Protein AF-A0A434CI08-F1 (afdb_monomer_lite)

pLDDT: mean 95.18, std 3.18, range [84.38, 98.5]

Secondary structure (DSSP, 8-state):
-BTTB-B--EEEEEEE-SSSTT-EEEEEEETTTTEEEEEEE-TTSPEEEEEEE------BGGG--HHHHHHHHT-

Radius of gyration: 14.07 Å; chains: 1; bounding box: 35×21×36 Å

Foldseek 3Di:
DPPPFDWDQKDKDWDDDPVDPQFIKIWIDGQQQQWTKMWTGDPVRDIDIDIQHDHRDTGGPVRDDCVVVCVSNPD

Sequence (75 aa):
YRNDAFIVAGFAYDYHDYLEDNVASDCDYNVLTGKGKSSKMQPDGTTKQKTVAVEGKVIAFSEWSPGIGFSACGE

Structure (mmCIF, N/CA/C/O backbone):
data_AF-A0A434CI08-F1
#
_entry.id   AF-A0A434CI08-F1
#
loop_
_atom_site.group_PDB
_atom_site.id
_atom_site.type_symbol
_atom_site.label_atom_id
_atom_si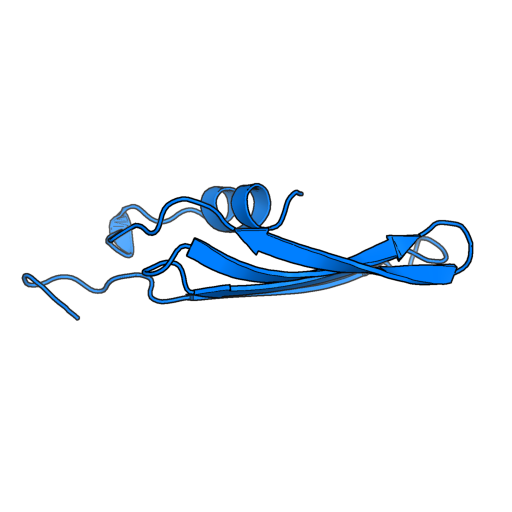te.label_alt_id
_atom_site.label_comp_id
_atom_site.label_asym_id
_atom_site.label_entity_id
_atom_site.label_seq_id
_atom_site.pdbx_PDB_ins_code
_atom_site.Cartn_x
_atom_site.Cartn_y
_atom_site.Cartn_z
_atom_site.occupancy
_atom_site.B_iso_or_equiv
_atom_site.auth_seq_id
_atom_site.auth_comp_id
_atom_site.auth_asym_id
_atom_site.auth_atom_id
_atom_site.pdbx_PDB_model_num
ATOM 1 N N . TYR A 1 1 ? -9.238 -7.723 14.014 1.00 90.31 1 TYR A N 1
ATOM 2 C CA . TYR A 1 1 ? -10.691 -7.840 14.222 1.00 90.31 1 TYR A CA 1
ATOM 3 C C . TYR A 1 1 ? -11.150 -6.677 15.092 1.00 90.31 1 TYR A C 1
ATOM 5 O O . TYR A 1 1 ? -10.507 -6.438 16.110 1.00 90.31 1 TYR A O 1
ATOM 13 N N . ARG A 1 2 ? -12.150 -5.899 14.666 1.00 91.88 2 ARG A N 1
ATOM 14 C CA . ARG A 1 2 ? -12.763 -4.780 15.418 1.00 91.88 2 ARG A CA 1
ATOM 15 C C . ARG A 1 2 ? -14.229 -4.681 15.001 1.00 91.88 2 ARG A C 1
ATOM 17 O O . ARG A 1 2 ? -14.512 -4.911 13.832 1.00 91.88 2 ARG A O 1
ATOM 24 N N . ASN A 1 3 ? -15.111 -4.304 15.928 1.00 88.75 3 ASN A N 1
ATOM 25 C CA . ASN A 1 3 ? -16.545 -4.097 15.670 1.00 88.75 3 ASN A CA 1
ATOM 26 C C . ASN A 1 3 ? -17.189 -5.270 14.915 1.00 88.75 3 ASN A C 1
ATOM 28 O O . ASN A 1 3 ? -17.829 -5.081 13.888 1.00 88.75 3 ASN A O 1
ATOM 32 N N . ASP A 1 4 ? -16.919 -6.484 15.387 1.00 94.88 4 ASP A N 1
ATOM 33 C CA . ASP A 1 4 ? -17.417 -7.728 14.801 1.00 94.88 4 ASP A CA 1
ATOM 34 C C . ASP A 1 4 ? -17.045 -7.991 13.328 1.00 94.88 4 ASP A C 1
ATOM 36 O O . ASP A 1 4 ? -17.672 -8.799 12.646 1.00 94.88 4 ASP A O 1
ATOM 40 N N . ALA A 1 5 ? -15.973 -7.354 12.843 1.00 96.94 5 ALA A N 1
ATOM 41 C CA . ALA A 1 5 ? -15.463 -7.538 11.491 1.00 96.94 5 ALA A CA 1
ATOM 42 C C . ALA A 1 5 ? -13.942 -7.765 11.444 1.00 96.94 5 ALA A C 1
ATOM 44 O O . ALA A 1 5 ? -13.145 -7.221 12.227 1.00 96.94 5 ALA A O 1
ATOM 45 N N . PHE A 1 6 ? -13.506 -8.546 10.451 1.00 97.75 6 PHE A N 1
ATOM 46 C CA . PHE A 1 6 ? -12.114 -8.532 10.007 1.00 97.75 6 PHE A CA 1
ATOM 47 C C . PHE A 1 6 ? -11.855 -7.234 9.251 1.00 97.75 6 PHE A C 1
ATOM 49 O O . PHE A 1 6 ? -12.624 -6.868 8.370 1.00 97.75 6 PHE A O 1
ATOM 56 N N . ILE A 1 7 ? -10.767 -6.550 9.594 1.00 97.56 7 ILE A N 1
ATOM 57 C CA . ILE A 1 7 ? -10.337 -5.328 8.917 1.00 97.56 7 ILE A CA 1
ATOM 58 C C . ILE A 1 7 ? -9.004 -5.557 8.226 1.00 97.56 7 ILE A C 1
ATOM 60 O O . ILE A 1 7 ? -8.169 -6.321 8.718 1.00 97.56 7 ILE A O 1
ATOM 64 N N . VAL A 1 8 ? -8.795 -4.845 7.126 1.00 97.75 8 VAL A N 1
ATOM 65 C CA . VAL A 1 8 ? -7.515 -4.835 6.419 1.00 97.75 8 VAL A CA 1
ATOM 66 C C . VAL A 1 8 ? -6.564 -3.893 7.147 1.00 97.75 8 VAL A C 1
ATOM 68 O O . VAL A 1 8 ? -6.800 -2.690 7.224 1.00 97.75 8 VAL A O 1
ATOM 71 N N . ALA A 1 9 ? -5.510 -4.453 7.741 1.00 97.50 9 ALA A N 1
ATOM 72 C CA . ALA A 1 9 ? -4.536 -3.684 8.517 1.00 97.50 9 ALA A CA 1
ATOM 73 C C . ALA A 1 9 ? -3.349 -3.193 7.673 1.00 97.50 9 ALA A C 1
ATOM 75 O O . ALA A 1 9 ? -2.741 -2.169 7.990 1.00 97.50 9 ALA A O 1
ATOM 76 N N . GLY A 1 10 ? -3.041 -3.906 6.594 1.00 97.56 10 GLY A N 1
ATOM 77 C CA . GLY A 1 10 ? -1.942 -3.611 5.691 1.00 97.56 10 GLY A CA 1
ATOM 78 C C . GLY A 1 10 ? -2.169 -4.264 4.337 1.00 97.56 10 GLY A C 1
ATOM 79 O O . GLY A 1 10 ? -2.980 -5.185 4.213 1.00 97.56 10 GLY A O 1
ATOM 80 N N . PHE A 1 11 ? -1.464 -3.754 3.342 1.00 97.69 11 PHE A N 1
ATOM 81 C CA . PHE A 1 11 ? -1.445 -4.283 1.991 1.00 97.69 11 PHE A CA 1
ATOM 82 C C . PHE A 1 11 ? -0.008 -4.261 1.497 1.00 97.69 11 PHE A C 1
ATOM 84 O O . PHE A 1 11 ? 0.675 -3.244 1.630 1.00 97.69 11 PHE A O 1
ATOM 91 N N . ALA A 1 12 ? 0.422 -5.386 0.938 1.00 97.69 12 ALA A N 1
ATOM 92 C CA . ALA A 1 12 ? 1.730 -5.509 0.337 1.00 97.69 12 ALA A CA 1
ATOM 93 C C . ALA A 1 12 ? 1.651 -6.313 -0.959 1.00 97.69 12 ALA A C 1
ATOM 95 O O . ALA A 1 12 ? 0.840 -7.237 -1.074 1.00 97.69 12 ALA A O 1
ATOM 96 N N . TYR A 1 13 ? 2.499 -5.955 -1.915 1.00 96.12 13 TYR A N 1
ATOM 97 C CA . TYR A 1 13 ? 2.752 -6.734 -3.118 1.00 96.12 13 TYR A CA 1
ATOM 98 C C . TYR A 1 13 ? 4.216 -6.599 -3.524 1.00 96.12 13 TYR A C 1
ATOM 100 O O . TYR A 1 13 ? 4.900 -5.649 -3.149 1.00 96.12 13 TYR A O 1
ATOM 108 N N . ASP A 1 14 ? 4.643 -7.551 -4.336 1.00 96.19 14 ASP A N 1
ATOM 109 C CA . ASP A 1 14 ? 5.880 -7.531 -5.099 1.00 96.19 14 ASP A CA 1
ATOM 110 C C . ASP A 1 14 ? 5.563 -8.183 -6.449 1.00 96.19 14 ASP A C 1
ATOM 112 O O . ASP A 1 14 ? 4.811 -9.165 -6.503 1.00 96.19 14 ASP A O 1
ATOM 116 N N . TYR A 1 15 ? 6.066 -7.607 -7.535 1.00 94.25 15 TYR A N 1
ATOM 117 C CA . TYR A 1 15 ? 5.995 -8.218 -8.850 1.00 94.25 15 TYR A CA 1
ATOM 118 C C . TYR A 1 15 ? 7.270 -7.982 -9.653 1.00 94.25 15 TYR A C 1
ATOM 120 O O . TYR A 1 15 ? 7.946 -6.957 -9.544 1.00 94.25 15 TYR A O 1
ATOM 128 N N . HIS A 1 16 ? 7.518 -8.927 -10.554 1.00 94.38 16 HIS A N 1
ATOM 129 C CA . HIS A 1 16 ? 8.524 -8.832 -11.595 1.00 94.38 16 HIS A CA 1
ATOM 130 C C . HIS A 1 16 ? 7.918 -9.329 -12.907 1.00 94.38 16 HIS A C 1
ATOM 132 O O . HIS A 1 16 ? 7.350 -10.425 -12.938 1.00 94.38 16 HIS A O 1
ATOM 138 N N . ASP A 1 17 ? 8.016 -8.530 -13.967 1.00 92.00 17 ASP A N 1
ATOM 139 C CA . ASP A 1 17 ? 7.632 -8.976 -15.304 1.00 92.00 17 ASP A CA 1
ATOM 140 C C . ASP A 1 17 ? 8.855 -9.583 -15.995 1.00 92.00 17 ASP A C 1
ATOM 142 O O . ASP A 1 17 ? 9.812 -8.890 -16.314 1.00 92.00 17 ASP A O 1
ATOM 146 N N . TYR A 1 18 ? 8.838 -10.899 -16.205 1.00 90.06 18 TYR A N 1
ATOM 147 C CA . TYR A 1 18 ? 9.939 -11.610 -16.861 1.00 90.06 18 TYR A CA 1
ATOM 148 C C . TYR A 1 18 ? 9.923 -11.483 -18.393 1.00 90.06 18 TYR A C 1
ATOM 150 O O . TYR A 1 18 ? 10.839 -11.984 -19.047 1.00 90.06 18 TYR A O 1
ATOM 158 N N . LEU A 1 19 ? 8.877 -10.885 -18.975 1.00 94.94 19 LEU A N 1
ATOM 159 C CA . LEU A 1 19 ? 8.770 -10.631 -20.413 1.00 94.94 19 LEU A CA 1
ATOM 160 C C . LEU A 1 19 ? 9.232 -9.219 -20.796 1.00 94.94 19 LEU A C 1
ATOM 162 O O . LEU A 1 19 ? 9.494 -8.981 -21.976 1.00 94.94 19 LEU A O 1
ATOM 166 N N . GLU A 1 20 ? 9.352 -8.309 -19.827 1.00 8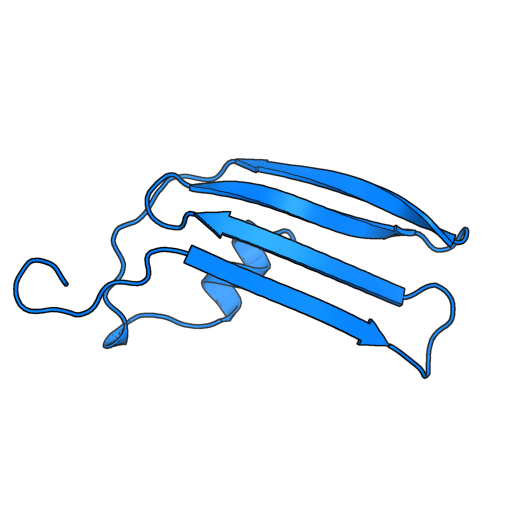8.44 20 GLU A N 1
ATOM 167 C CA . GLU A 1 20 ? 9.791 -6.930 -20.037 1.00 88.44 20 GLU A CA 1
ATOM 168 C C . GLU A 1 20 ? 11.057 -6.613 -19.232 1.00 88.44 20 GLU A C 1
ATOM 170 O O . GLU A 1 20 ? 11.129 -6.812 -18.019 1.00 88.44 20 GLU A O 1
ATOM 175 N N . ASP A 1 21 ? 12.066 -6.062 -19.906 1.00 86.31 21 ASP A N 1
ATOM 176 C CA . ASP A 1 21 ? 13.293 -5.637 -19.238 1.00 86.31 21 ASP A CA 1
ATOM 177 C C . ASP A 1 21 ? 13.012 -4.491 -18.259 1.00 86.31 21 ASP A C 1
ATOM 179 O O . ASP A 1 21 ? 12.324 -3.521 -18.579 1.00 86.31 21 ASP A O 1
ATOM 183 N N . ASN A 1 22 ? 13.633 -4.554 -17.081 1.00 85.38 22 ASN A N 1
ATOM 184 C CA . ASN A 1 22 ? 13.585 -3.497 -16.069 1.00 85.38 22 ASN A CA 1
ATOM 185 C C . ASN A 1 22 ? 12.174 -3.187 -15.526 1.00 85.38 22 ASN A C 1
ATOM 187 O O . ASN A 1 22 ? 11.911 -2.069 -15.077 1.00 85.38 22 ASN A O 1
ATOM 191 N N . VAL A 1 23 ? 11.287 -4.188 -15.474 1.00 91.31 23 VAL A N 1
ATOM 192 C CA . VAL A 1 23 ? 9.931 -4.037 -14.924 1.00 91.31 23 VAL A CA 1
ATOM 193 C C . VAL A 1 23 ? 9.755 -4.823 -13.620 1.00 91.31 23 VAL A C 1
ATOM 195 O O . VAL A 1 23 ? 9.545 -6.032 -13.595 1.00 91.31 23 VAL A O 1
ATOM 198 N N . ALA A 1 24 ? 9.829 -4.101 -12.499 1.00 93.94 24 ALA A N 1
ATOM 199 C CA . ALA A 1 24 ? 9.521 -4.608 -11.162 1.00 93.94 24 ALA A CA 1
ATOM 200 C C . ALA A 1 24 ? 8.946 -3.495 -10.282 1.00 93.94 24 ALA A C 1
ATOM 202 O O . ALA A 1 24 ? 9.303 -2.324 -10.453 1.00 93.94 24 ALA A O 1
ATOM 203 N N . SER A 1 25 ? 8.083 -3.851 -9.337 1.00 95.31 25 SER A N 1
ATOM 204 C CA . SER A 1 25 ? 7.553 -2.912 -8.347 1.00 95.31 25 SER A CA 1
ATOM 205 C C . SER A 1 25 ? 7.175 -3.654 -7.075 1.00 95.31 25 SER A C 1
ATOM 207 O O . SER A 1 25 ? 6.674 -4.777 -7.128 1.00 95.31 25 SER A O 1
ATOM 209 N N . ASP A 1 26 ? 7.350 -2.993 -5.942 1.00 97.31 26 ASP A N 1
ATOM 210 C CA . ASP A 1 26 ? 6.903 -3.471 -4.644 1.00 97.31 26 ASP A CA 1
ATOM 211 C C . ASP A 1 26 ? 6.220 -2.352 -3.864 1.00 97.31 26 ASP A C 1
ATOM 213 O O . ASP A 1 26 ? 6.447 -1.157 -4.078 1.00 97.31 26 ASP A O 1
ATOM 217 N N . CYS A 1 27 ? 5.360 -2.747 -2.938 1.00 98.00 27 CYS A N 1
ATOM 218 C CA . CYS A 1 27 ? 4.770 -1.840 -1.977 1.00 98.00 27 CYS A CA 1
ATOM 219 C C . CYS A 1 27 ? 4.457 -2.580 -0.689 1.00 98.00 27 CYS A C 1
ATOM 221 O O . CYS A 1 27 ? 3.976 -3.708 -0.717 1.00 98.00 27 CYS A O 1
ATOM 223 N N . ASP A 1 28 ? 4.644 -1.897 0.432 1.00 98.25 28 ASP A N 1
ATOM 224 C CA . ASP A 1 28 ? 4.107 -2.273 1.731 1.00 98.25 28 ASP A CA 1
ATOM 225 C C . ASP A 1 28 ? 3.580 -1.004 2.392 1.00 98.25 28 ASP A C 1
ATOM 227 O O . ASP A 1 28 ? 4.324 -0.042 2.637 1.00 98.25 28 ASP A O 1
ATOM 231 N N . TYR A 1 29 ? 2.278 -0.975 2.668 1.00 98.19 29 TYR A N 1
ATOM 232 C CA . TYR A 1 29 ? 1.709 0.101 3.455 1.00 98.19 29 TYR A CA 1
ATOM 233 C C . TYR A 1 29 ? 0.692 -0.375 4.483 1.00 98.19 29 TYR A C 1
ATOM 235 O O . TYR A 1 29 ? -0.093 -1.310 4.306 1.00 98.19 29 TYR A O 1
ATOM 243 N N . ASN A 1 30 ? 0.678 0.356 5.589 1.00 98.44 30 ASN A N 1
ATOM 244 C CA . ASN A 1 30 ? -0.262 0.174 6.668 1.00 98.44 30 ASN A CA 1
ATOM 245 C C . ASN A 1 30 ? -1.558 0.926 6.337 1.00 98.44 30 ASN A C 1
ATOM 247 O O . ASN A 1 30 ? -1.601 2.157 6.363 1.00 98.44 30 ASN A O 1
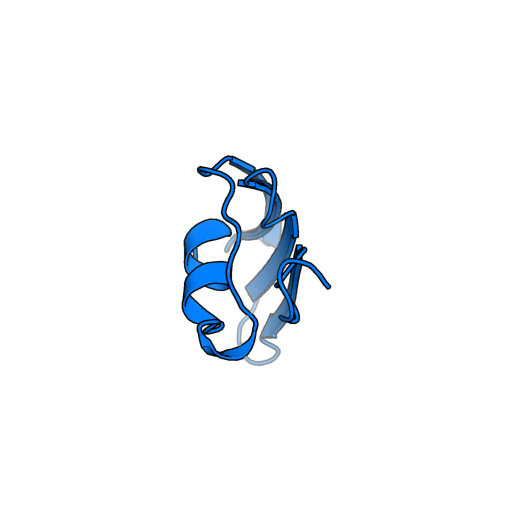ATOM 251 N N . VAL A 1 31 ? -2.627 0.178 6.070 1.00 97.94 31 VAL A N 1
ATOM 252 C CA . VAL A 1 31 ? -3.937 0.713 5.665 1.00 97.94 31 VAL A CA 1
ATOM 253 C C . VAL A 1 31 ? -4.546 1.600 6.751 1.00 97.94 31 VAL A C 1
ATOM 255 O O . VAL A 1 31 ? -5.142 2.627 6.439 1.00 97.94 31 VAL A O 1
ATOM 258 N N . LEU A 1 32 ? -4.330 1.267 8.028 1.00 97.38 32 LEU A N 1
ATOM 259 C CA . LEU A 1 32 ? -4.902 2.004 9.160 1.00 97.38 32 LEU A CA 1
ATOM 260 C C . LEU A 1 32 ? -4.276 3.389 9.354 1.00 97.38 32 LEU A C 1
ATOM 262 O O . LEU A 1 32 ? -4.935 4.296 9.853 1.00 97.38 32 LEU A O 1
ATOM 266 N N . THR A 1 33 ? -3.003 3.551 8.993 1.00 98.25 33 THR A N 1
ATOM 267 C CA . THR A 1 33 ? -2.264 4.818 9.143 1.00 98.25 33 THR A CA 1
ATOM 268 C C . THR A 1 33 ? -2.052 5.551 7.823 1.00 98.25 33 THR A C 1
ATOM 270 O O . THR A 1 33 ? -1.690 6.725 7.845 1.00 98.25 33 THR A O 1
ATOM 273 N N . GLY A 1 34 ? -2.242 4.862 6.695 1.00 97.94 34 GLY A N 1
ATOM 274 C CA . GLY A 1 34 ? -1.975 5.369 5.351 1.00 97.94 34 GLY A CA 1
ATOM 275 C C . GLY A 1 34 ? -0.487 5.553 5.037 1.00 97.94 34 GLY A C 1
ATOM 276 O O . GLY A 1 34 ? -0.148 6.214 4.058 1.00 97.94 34 GLY A O 1
ATOM 277 N N . LYS A 1 35 ? 0.410 5.000 5.864 1.00 98.50 35 LYS A N 1
ATOM 278 C CA . LYS A 1 35 ? 1.863 5.156 5.729 1.00 98.50 35 LYS A CA 1
ATOM 279 C C . LYS A 1 35 ? 2.513 3.873 5.242 1.00 98.50 35 LYS A C 1
ATOM 281 O O . LYS A 1 35 ? 2.173 2.790 5.712 1.00 98.50 35 LYS A O 1
ATOM 286 N N . GLY A 1 36 ? 3.496 4.008 4.364 1.00 97.88 36 GLY A N 1
ATOM 287 C CA . GLY A 1 36 ? 4.243 2.874 3.836 1.00 97.88 36 GLY A CA 1
ATOM 288 C C . GLY A 1 36 ? 5.386 3.288 2.930 1.00 97.88 36 GLY A C 1
ATOM 289 O O . GLY A 1 36 ? 5.790 4.456 2.894 1.00 97.88 36 GLY A O 1
ATOM 290 N N . LYS A 1 37 ? 5.896 2.317 2.185 1.00 97.94 37 LYS A N 1
ATOM 291 C CA . LYS A 1 37 ? 6.925 2.502 1.167 1.00 97.94 37 LYS A CA 1
ATOM 292 C C . LYS A 1 37 ? 6.531 1.725 -0.078 1.00 97.94 37 LYS A C 1
ATOM 294 O O . LYS A 1 37 ? 5.904 0.678 0.024 1.00 97.94 37 LYS A O 1
ATOM 299 N N . SER A 1 38 ? 6.90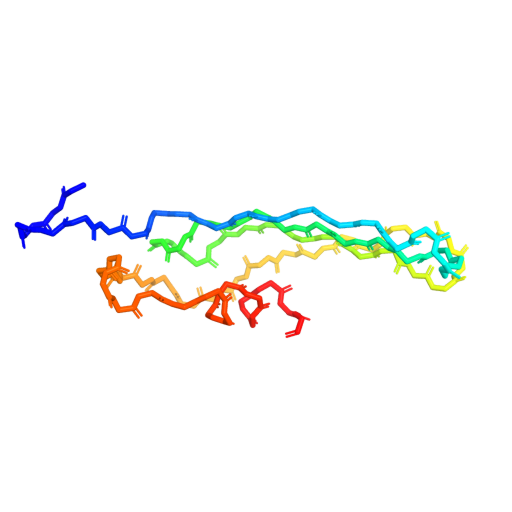8 2.251 -1.229 1.00 96.94 38 SER A N 1
ATOM 300 C CA . SER A 1 38 ? 6.867 1.526 -2.488 1.00 96.94 38 SER A CA 1
ATOM 301 C C . SER A 1 38 ? 8.151 1.753 -3.256 1.00 96.94 38 SER A C 1
ATOM 303 O O . SER A 1 38 ? 8.853 2.749 -3.048 1.00 96.94 38 SER A O 1
ATOM 305 N N . SER A 1 39 ? 8.461 0.835 -4.152 1.00 96.12 39 SER A N 1
ATOM 306 C CA . SER A 1 39 ? 9.554 0.996 -5.082 1.00 96.12 39 SER A CA 1
ATOM 307 C C . SER A 1 39 ? 9.145 0.543 -6.466 1.00 96.12 39 SER A C 1
ATOM 309 O O . SER A 1 39 ? 8.323 -0.349 -6.607 1.00 96.12 39 SER A O 1
ATOM 311 N N . LYS A 1 40 ? 9.690 1.195 -7.491 1.00 95.00 40 LYS A N 1
ATOM 312 C CA . LYS A 1 40 ? 9.451 0.832 -8.885 1.00 95.00 40 LYS A CA 1
ATOM 313 C C . LYS A 1 40 ? 10.741 0.942 -9.671 1.00 95.00 40 LYS A C 1
ATOM 315 O O . LYS A 1 40 ? 11.400 1.992 -9.654 1.00 95.00 40 LYS A O 1
ATOM 320 N N . MET A 1 41 ? 11.099 -0.133 -10.358 1.00 95.38 41 MET A N 1
ATOM 321 C CA . MET A 1 41 ? 12.212 -0.126 -11.293 1.00 95.38 41 MET A CA 1
ATOM 322 C C . MET A 1 41 ? 11.887 0.816 -12.458 1.00 95.38 41 MET A C 1
ATOM 324 O O . MET A 1 41 ? 10.755 0.894 -12.935 1.00 95.38 41 MET A O 1
ATOM 328 N N . GLN A 1 42 ? 12.863 1.635 -12.818 1.00 93.25 42 GLN A N 1
ATOM 329 C CA . GLN A 1 42 ? 12.790 2.594 -13.907 1.00 93.25 42 GLN A CA 1
ATOM 330 C C . GLN A 1 42 ? 13.336 1.948 -15.190 1.00 93.25 42 GLN A C 1
ATOM 332 O O . GLN A 1 42 ? 14.102 0.988 -15.105 1.00 93.25 42 GLN A O 1
ATOM 337 N N . PRO A 1 43 ? 13.021 2.493 -16.380 1.00 90.75 43 PRO A N 1
ATOM 338 C CA . PRO A 1 43 ? 13.500 1.937 -17.649 1.00 90.75 43 PRO A CA 1
ATOM 339 C C . PRO A 1 43 ? 15.029 1.812 -17.765 1.00 90.75 43 PRO A C 1
ATOM 341 O O . PRO A 1 43 ? 15.522 0.993 -18.535 1.00 90.75 43 PRO A O 1
ATOM 344 N N . ASP A 1 44 ? 15.783 2.607 -16.998 1.00 92.62 44 ASP A N 1
ATOM 345 C CA . ASP A 1 44 ? 17.250 2.576 -16.935 1.00 92.62 44 ASP A CA 1
ATOM 346 C C . ASP A 1 44 ? 17.821 1.500 -15.986 1.00 92.62 44 ASP A C 1
ATOM 348 O O . ASP A 1 44 ? 19.034 1.435 -15.787 1.00 92.62 44 ASP A O 1
ATOM 352 N N . GLY A 1 45 ? 16.962 0.663 -15.394 1.00 91.50 45 GLY A N 1
ATOM 353 C CA . GLY A 1 45 ? 17.332 -0.391 -14.449 1.00 91.50 45 GLY A CA 1
ATOM 354 C C . GLY A 1 45 ? 17.552 0.094 -13.013 1.00 91.50 45 GLY A C 1
ATOM 355 O O . GLY A 1 45 ? 17.852 -0.713 -12.135 1.00 91.50 45 GLY A O 1
ATOM 356 N N . THR A 1 46 ? 17.402 1.392 -12.728 1.00 95.31 46 THR A N 1
ATOM 357 C CA . THR A 1 46 ? 17.479 1.905 -11.353 1.00 95.31 46 THR A CA 1
ATOM 358 C C . THR A 1 46 ? 16.156 1.718 -10.614 1.00 95.31 46 THR A C 1
ATOM 360 O O . THR A 1 46 ? 15.076 1.820 -11.190 1.00 95.31 46 THR A O 1
ATOM 363 N N . THR A 1 47 ? 16.205 1.478 -9.304 1.00 95.56 47 THR A N 1
ATOM 364 C CA . THR A 1 47 ? 14.995 1.390 -8.474 1.00 95.56 47 THR A CA 1
ATOM 365 C C . THR A 1 47 ? 14.692 2.733 -7.826 1.00 95.56 47 THR A C 1
ATOM 367 O O . THR A 1 47 ? 15.468 3.237 -7.010 1.00 95.56 47 THR A O 1
ATOM 370 N N . LYS A 1 48 ? 13.519 3.296 -8.124 1.00 95.44 48 LYS A N 1
ATOM 371 C CA . LYS A 1 48 ? 13.026 4.502 -7.457 1.00 95.44 48 LYS A CA 1
ATOM 372 C C . LYS A 1 48 ? 12.174 4.126 -6.255 1.00 95.44 48 LYS A C 1
ATOM 374 O O . LYS A 1 48 ? 11.142 3.485 -6.401 1.00 95.44 48 LYS A O 1
ATOM 379 N N . GLN A 1 49 ? 12.581 4.593 -5.082 1.00 96.19 49 GLN A N 1
ATOM 380 C CA . GLN A 1 49 ? 11.837 4.447 -3.831 1.00 96.19 49 GLN A CA 1
ATOM 381 C C . GLN A 1 49 ? 10.871 5.626 -3.638 1.00 96.19 49 GLN A C 1
ATOM 383 O O . GLN A 1 49 ? 11.185 6.768 -3.991 1.00 96.19 49 GLN A O 1
ATOM 388 N N . LYS A 1 50 ? 9.707 5.374 -3.041 1.00 95.56 50 LYS A N 1
ATOM 389 C CA . LYS A 1 50 ? 8.682 6.373 -2.732 1.00 95.56 50 LYS A CA 1
ATOM 390 C C . LYS A 1 50 ? 8.068 6.098 -1.360 1.00 95.56 50 LYS A C 1
ATOM 392 O O . LYS A 1 50 ? 7.857 4.959 -0.960 1.00 95.56 50 LYS A O 1
ATOM 397 N N . THR A 1 51 ? 7.747 7.166 -0.638 1.00 97.56 51 THR A N 1
ATOM 398 C CA . THR A 1 51 ? 6.927 7.079 0.574 1.00 97.56 51 THR A CA 1
ATOM 399 C C . THR A 1 51 ? 5.453 7.031 0.187 1.00 97.56 51 THR A C 1
ATOM 401 O O . THR A 1 51 ? 4.970 7.922 -0.517 1.00 97.56 51 THR A O 1
ATOM 404 N N . VAL A 1 52 ? 4.726 6.035 0.690 1.00 97.56 52 VAL A N 1
ATOM 405 C CA . VAL A 1 52 ? 3.260 6.023 0.655 1.00 97.56 52 VAL A CA 1
ATOM 406 C C . VAL A 1 52 ? 2.759 6.866 1.824 1.00 97.56 52 VAL A C 1
ATOM 408 O O . VAL A 1 52 ? 3.113 6.614 2.977 1.00 97.56 52 VAL A O 1
ATOM 411 N N . ALA A 1 53 ? 1.973 7.894 1.516 1.00 97.50 53 ALA A N 1
ATOM 412 C CA . ALA A 1 53 ? 1.377 8.803 2.488 1.00 97.50 53 ALA A CA 1
ATOM 413 C C . ALA A 1 53 ? -0.023 9.205 2.006 1.00 97.50 53 ALA A C 1
ATOM 415 O O . ALA A 1 53 ? -0.198 10.205 1.313 1.00 97.50 53 ALA A O 1
ATOM 416 N N . VAL A 1 54 ? -1.008 8.384 2.357 1.00 96.81 54 VAL A N 1
ATOM 417 C CA . VAL A 1 54 ? -2.437 8.606 2.098 1.00 96.81 54 VAL A CA 1
ATOM 418 C C . VAL A 1 54 ? -3.190 8.748 3.421 1.00 96.81 54 VAL A C 1
ATOM 420 O O . VAL A 1 54 ? -2.622 8.572 4.498 1.00 96.81 54 VAL A O 1
ATOM 423 N N . GLU A 1 55 ? -4.479 9.069 3.363 1.00 97.75 55 GLU A N 1
ATOM 424 C CA . GLU A 1 55 ? -5.336 9.014 4.547 1.00 97.75 55 GLU A CA 1
ATOM 425 C C . GLU A 1 55 ? -5.495 7.562 5.031 1.00 97.75 55 GLU A C 1
ATOM 427 O O . GLU A 1 55 ? -5.792 6.662 4.240 1.00 97.75 55 GLU A O 1
ATOM 432 N N . GLY A 1 56 ? -5.293 7.333 6.331 1.00 97.31 56 GLY A N 1
ATOM 433 C CA . GLY A 1 56 ? -5.517 6.035 6.963 1.00 97.31 56 GLY A CA 1
ATOM 434 C C . GLY A 1 56 ? -7.001 5.682 7.031 1.00 97.31 56 GLY A C 1
ATOM 435 O O . GLY A 1 56 ? -7.841 6.535 7.306 1.00 97.31 56 GLY A O 1
ATOM 436 N N . LYS A 1 57 ? -7.334 4.412 6.790 1.00 95.75 57 LYS A N 1
ATOM 437 C CA . LYS A 1 57 ? -8.717 3.931 6.698 1.00 95.75 57 LYS A CA 1
ATOM 438 C C . LYS A 1 57 ? -8.930 2.688 7.549 1.00 95.75 57 LYS A C 1
ATOM 440 O O . LYS A 1 57 ? -8.049 1.846 7.683 1.00 95.75 57 LYS A O 1
ATOM 445 N N . VAL A 1 58 ? -10.140 2.539 8.079 1.00 96.31 58 VAL A N 1
ATOM 446 C CA . VAL A 1 58 ? -10.615 1.290 8.683 1.00 96.31 58 VAL A CA 1
ATOM 447 C C . VAL A 1 58 ? -11.597 0.668 7.700 1.00 96.31 58 VAL A C 1
ATOM 449 O O . VAL A 1 58 ? -12.710 1.159 7.565 1.00 96.31 58 VAL A O 1
ATOM 452 N N . ILE A 1 59 ? -11.164 -0.372 6.987 1.00 96.12 59 ILE A N 1
ATOM 453 C CA . ILE A 1 59 ? -11.951 -1.021 5.928 1.00 96.12 59 ILE A CA 1
ATOM 454 C C . ILE A 1 59 ? -12.217 -2.463 6.342 1.00 96.12 59 ILE A C 1
ATOM 456 O O . ILE A 1 59 ? -11.274 -3.189 6.681 1.00 96.12 59 ILE A O 1
ATOM 460 N N . ALA A 1 60 ? -13.484 -2.877 6.326 1.00 97.31 60 ALA A N 1
ATOM 461 C CA . ALA A 1 60 ? -13.850 -4.271 6.535 1.00 97.31 60 ALA A CA 1
ATOM 462 C C . ALA A 1 60 ? -13.340 -5.126 5.367 1.00 97.31 60 ALA A C 1
ATOM 464 O O . ALA A 1 60 ? -13.383 -4.710 4.214 1.00 97.31 60 ALA A O 1
ATOM 465 N N . PHE A 1 61 ? -12.883 -6.348 5.638 1.00 96.88 61 PHE A N 1
ATOM 466 C CA . PHE A 1 61 ? -12.378 -7.241 4.592 1.00 96.88 61 PHE A CA 1
ATOM 467 C C . PHE A 1 61 ? -13.438 -7.544 3.518 1.00 96.88 61 PHE A C 1
ATOM 469 O O . PHE A 1 61 ? -13.097 -7.681 2.350 1.00 96.88 61 PHE A O 1
ATOM 476 N N . SER A 1 62 ? -14.725 -7.561 3.884 1.00 97.00 62 SER A N 1
ATOM 477 C CA . SER A 1 62 ? -15.853 -7.707 2.951 1.00 97.00 62 SER A CA 1
ATOM 478 C C . SER A 1 62 ? -16.010 -6.550 1.959 1.00 97.00 62 SER A C 1
ATOM 480 O O . SER A 1 62 ? -16.659 -6.718 0.934 1.00 97.00 62 SER A O 1
ATOM 482 N N . GLU A 1 63 ? -15.443 -5.383 2.264 1.00 96.81 63 GLU A N 1
ATOM 483 C CA . GLU A 1 63 ? -15.495 -4.163 1.445 1.00 96.81 63 GLU A CA 1
ATOM 484 C C . GLU A 1 63 ? -14.153 -3.882 0.750 1.00 96.81 63 GLU A C 1
ATOM 486 O O . GLU A 1 63 ? -14.001 -2.896 0.026 1.00 96.81 63 GLU A O 1
ATOM 491 N N . TRP A 1 64 ? -13.150 -4.730 0.984 1.00 96.81 64 TRP A N 1
ATOM 492 C CA . TRP A 1 64 ? -11.825 -4.561 0.417 1.00 96.81 64 TRP A CA 1
ATOM 493 C C . TRP A 1 64 ? -11.785 -4.973 -1.055 1.00 96.81 64 TRP A C 1
ATOM 495 O O . TRP A 1 64 ? -12.298 -6.021 -1.444 1.00 96.81 64 TRP A O 1
ATOM 505 N N . SER A 1 65 ? -11.076 -4.186 -1.866 1.00 96.44 65 SER A N 1
ATOM 506 C CA . SER A 1 65 ? -10.639 -4.595 -3.200 1.00 96.44 65 SER A CA 1
ATOM 507 C C . SER A 1 65 ? -9.146 -4.301 -3.372 1.00 96.44 65 SER A C 1
ATOM 509 O O . SER A 1 65 ? -8.674 -3.275 -2.872 1.00 96.44 65 SER A O 1
ATOM 511 N N . PRO A 1 66 ? -8.389 -5.144 -4.103 1.00 93.81 66 PRO A N 1
ATOM 512 C CA . PRO A 1 66 ? -6.963 -4.907 -4.342 1.00 93.81 66 PRO A CA 1
ATOM 513 C C . PRO A 1 66 ? -6.663 -3.538 -4.966 1.00 93.81 66 PRO A C 1
ATOM 515 O O . PRO A 1 66 ? -5.629 -2.950 -4.666 1.00 93.81 66 PRO A O 1
ATOM 518 N N . GLY A 1 67 ? -7.587 -2.995 -5.770 1.00 96.19 67 GLY A N 1
ATOM 519 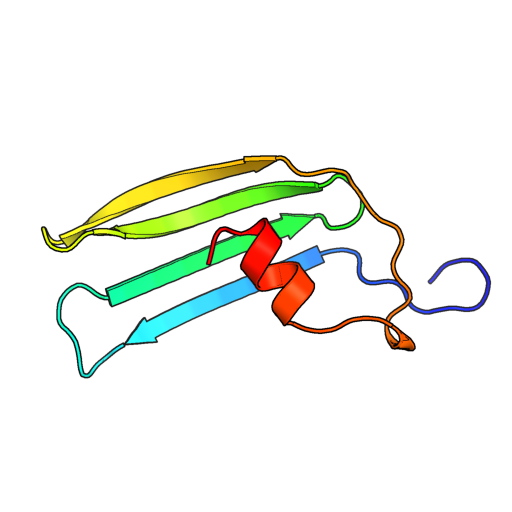C CA . GLY A 1 67 ? -7.451 -1.670 -6.381 1.00 96.19 67 GLY A CA 1
ATOM 520 C C . GLY A 1 67 ? -7.246 -0.542 -5.365 1.00 96.19 67 GLY A C 1
ATOM 521 O O . GLY A 1 67 ? -6.470 0.369 -5.626 1.00 96.19 67 GLY A O 1
ATOM 522 N N . ILE A 1 68 ? -7.848 -0.632 -4.171 1.00 95.75 68 ILE A N 1
ATOM 523 C CA . ILE A 1 68 ? -7.618 0.343 -3.089 1.00 95.75 68 ILE A CA 1
ATOM 524 C C . ILE A 1 68 ? -6.141 0.349 -2.677 1.00 95.75 68 ILE A C 1
ATOM 526 O O . ILE A 1 68 ? -5.567 1.416 -2.450 1.00 95.75 68 ILE A O 1
ATOM 530 N N . GLY A 1 69 ? -5.538 -0.839 -2.593 1.00 95.31 69 GLY A N 1
ATOM 531 C CA . GLY A 1 69 ? -4.133 -1.017 -2.257 1.00 95.31 69 GLY A CA 1
ATOM 532 C C . GLY A 1 69 ? -3.203 -0.486 -3.341 1.00 95.31 69 GLY A C 1
ATOM 533 O O . GLY A 1 69 ? -2.339 0.342 -3.057 1.00 95.31 69 GLY A O 1
ATOM 534 N N . PHE A 1 70 ? -3.430 -0.895 -4.590 1.00 95.50 70 PHE A N 1
ATOM 535 C CA . PHE A 1 70 ? -2.629 -0.456 -5.736 1.00 95.50 70 PHE A CA 1
ATOM 536 C C . PHE A 1 70 ? -2.652 1.066 -5.921 1.00 95.50 70 PHE A C 1
ATOM 538 O O . PHE A 1 70 ? -1.592 1.689 -6.003 1.00 95.50 70 PHE A O 1
ATOM 545 N N . SER A 1 71 ? -3.828 1.697 -5.848 1.00 95.12 71 SER A N 1
ATOM 546 C CA . SER A 1 71 ? -3.929 3.157 -5.961 1.00 95.12 71 SER A CA 1
ATOM 547 C C . SER A 1 71 ? -3.209 3.899 -4.827 1.00 95.12 71 SER A C 1
ATOM 549 O O . SER A 1 71 ? -2.634 4.960 -5.062 1.00 95.12 71 SER A O 1
ATOM 551 N N . ALA A 1 72 ? -3.196 3.363 -3.598 1.00 95.31 72 ALA A N 1
ATOM 552 C CA . ALA A 1 72 ? -2.431 3.955 -2.495 1.00 95.31 72 ALA A CA 1
ATOM 553 C C . ALA A 1 72 ? -0.911 3.853 -2.725 1.00 95.31 72 ALA A C 1
ATOM 555 O O . ALA A 1 72 ? -0.171 4.788 -2.412 1.00 95.31 72 ALA A O 1
ATOM 556 N N . CYS A 1 73 ? -0.459 2.746 -3.316 1.00 94.19 73 CYS A N 1
ATO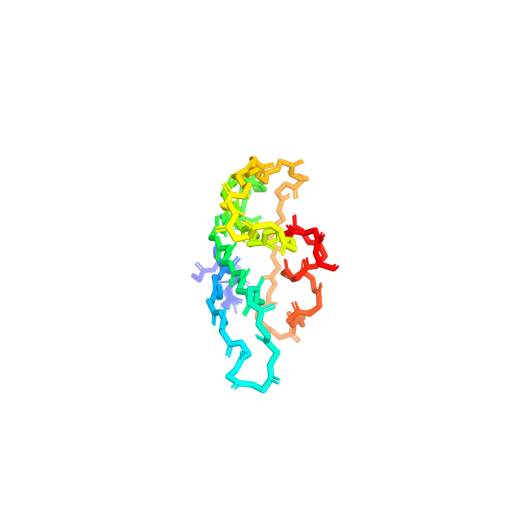M 557 C CA . CYS A 1 73 ? 0.934 2.514 -3.702 1.00 94.19 73 CYS A CA 1
ATOM 558 C C . CYS A 1 73 ? 1.378 3.338 -4.926 1.00 94.19 73 CYS A C 1
ATOM 560 O O . CYS A 1 73 ? 2.578 3.550 -5.123 1.00 94.19 73 CYS A O 1
ATOM 562 N N . GLY A 1 74 ? 0.423 3.902 -5.673 1.00 88.50 74 GLY A N 1
ATOM 563 C CA . GLY A 1 74 ? 0.665 4.767 -6.825 1.00 88.50 74 GLY A CA 1
ATOM 564 C C . GLY A 1 74 ? 0.801 4.022 -8.150 1.00 88.50 74 GLY A C 1
ATOM 565 O O . GLY A 1 74 ? 1.495 4.532 -9.031 1.00 88.50 74 GLY A O 1
ATOM 566 N N . GLU A 1 75 ? 0.172 2.850 -8.254 1.00 84.38 75 GLU A N 1
ATOM 567 C CA . GLU A 1 75 ? -0.059 2.128 -9.513 1.00 84.38 75 GLU A CA 1
ATOM 568 C C . GLU A 1 75 ? -1.368 2.563 -10.188 1.00 84.38 75 GLU A C 1
ATOM 570 O O . GLU A 1 75 ? -2.312 2.979 -9.467 1.00 84.38 75 GLU A O 1
#